Protein AF-A0AAW9L312-F1 (afdb_monomer_lite)

pLDDT: mean 89.04, std 11.76, range [38.56, 97.88]

Secondary structure (DSSP, 8-state):
-B-SSSS-B-S----S---EEEEEE--S---HHHHHHHHHHHHHT-SEEEEEEE-TTS-EEEEEEEEE-BTTTB-HHHHHHTTSS-SHHHHHHHHHTT--S--EEEEEE-SS-SEEEEEEESSTTSHHHHHHHHHHT-----

Foldseek 3Di:
DDDDPDDDDDPDDDDPFDAAEFEFEEDQDDDPVQVVQVVVCVVVVHQKGKDFDADPVRHGFKIKMKGFADPPPDDVSVCPVVVVDDCVVVVVVVVVVVQDDDKYWYWHDYDPDRIIMIMITSDVVDPVNVVVCVRRVRDPPD

Sequence (142 aa):
MRWPDGDPVFEDVAVASRTVFTFVDGTDEVFEAAENTFQQAHAAGEPMASQVTRNTDGDPNGALYTIAKQPGERDVFAEIRGGMLTLEPFVDRLREGGAEPPFDVFVVRPNDAPFVIVYLAMEKDGMLAETMRDTYRADAAW

Structure (mmCIF, N/CA/C/O backbone):
data_AF-A0AAW9L312-F1
#
_entry.id   AF-A0AAW9L312-F1
#
loop_
_atom_site.group_PDB
_atom_site.id
_atom_site.type_symbol
_atom_site.label_atom_id
_atom_site.label_alt_id
_atom_site.label_comp_id
_atom_site.label_asym_id
_atom_site.label_entity_id
_atom_site.label_seq_id
_atom_site.pdbx_PDB_ins_code
_atom_site.Cartn_x
_atom_site.Cartn_y
_atom_site.Cartn_z
_atom_site.occupancy
_atom_site.B_iso_or_equiv
_atom_site.auth_seq_id
_atom_site.auth_comp_id
_atom_site.auth_asym_id
_atom_site.auth_atom_id
_atom_site.pdbx_PDB_model_num
ATOM 1 N N . MET A 1 1 ? -0.533 3.282 -35.236 1.00 48.03 1 MET A N 1
ATOM 2 C CA . MET A 1 1 ? -2.008 3.202 -35.137 1.00 48.03 1 MET A CA 1
ATOM 3 C C . MET A 1 1 ? -2.549 3.341 -36.545 1.00 48.03 1 MET A C 1
ATOM 5 O O . MET A 1 1 ? -2.367 4.395 -37.147 1.00 48.03 1 MET A O 1
ATOM 9 N N . ARG A 1 2 ? -3.134 2.277 -37.097 1.00 52.88 2 ARG A N 1
ATOM 10 C CA . ARG A 1 2 ? -3.857 2.335 -38.372 1.00 52.88 2 ARG A CA 1
ATOM 11 C C . ARG A 1 2 ? -5.350 2.195 -38.102 1.00 52.88 2 ARG A C 1
ATOM 13 O O . ARG A 1 2 ? -5.742 1.520 -37.159 1.00 52.88 2 ARG A O 1
ATOM 20 N N . TRP A 1 3 ? -6.147 2.808 -38.969 1.00 60.72 3 TRP A N 1
ATOM 21 C CA . TRP A 1 3 ? -7.600 2.654 -39.036 1.00 60.72 3 TRP A CA 1
ATOM 22 C C . TRP A 1 3 ? -7.989 2.038 -40.389 1.00 60.72 3 TRP A C 1
ATOM 24 O O . TRP A 1 3 ? -8.465 2.763 -41.261 1.00 60.72 3 TRP A O 1
ATOM 34 N N . PRO A 1 4 ? -7.725 0.747 -40.650 1.00 60.00 4 PRO A N 1
ATOM 35 C CA . PRO A 1 4 ? -8.254 0.091 -41.831 1.00 60.00 4 PRO A CA 1
ATOM 36 C C . PRO A 1 4 ? -9.580 -0.583 -41.448 1.00 60.00 4 PRO A C 1
ATOM 38 O O . PRO A 1 4 ? -9.580 -1.604 -40.771 1.00 60.00 4 PRO A O 1
ATOM 41 N N . ASP A 1 5 ? -10.700 0.015 -41.855 1.00 64.25 5 ASP A N 1
ATOM 42 C CA . ASP A 1 5 ? -12.013 -0.642 -41.965 1.00 64.25 5 ASP A CA 1
ATOM 43 C C . ASP A 1 5 ? -12.557 -1.387 -40.720 1.00 64.25 5 ASP A C 1
ATOM 45 O O . ASP A 1 5 ? -13.197 -2.430 -40.849 1.00 64.25 5 ASP A O 1
ATOM 49 N N . GLY A 1 6 ? -12.350 -0.867 -39.505 1.00 73.31 6 GLY A N 1
ATOM 50 C CA . GLY A 1 6 ? -12.859 -1.502 -38.283 1.00 73.31 6 GLY A CA 1
ATOM 51 C C . GLY A 1 6 ? -12.211 -1.002 -36.994 1.00 73.31 6 GLY A C 1
ATOM 52 O O . GLY A 1 6 ? -11.609 0.075 -36.980 1.00 73.31 6 GLY A O 1
ATOM 53 N N . ASP A 1 7 ? -12.370 -1.785 -35.918 1.00 66.69 7 ASP A N 1
ATOM 54 C CA . ASP A 1 7 ? -11.916 -1.462 -34.559 1.00 66.69 7 ASP A CA 1
ATOM 55 C C . ASP A 1 7 ? -10.422 -1.076 -34.502 1.00 66.69 7 ASP A C 1
ATOM 57 O O . ASP A 1 7 ? -9.588 -1.681 -35.184 1.00 66.69 7 ASP A O 1
ATOM 61 N N . PRO A 1 8 ? -10.050 -0.076 -33.681 1.00 73.44 8 PRO A N 1
ATOM 62 C CA . PRO A 1 8 ? -8.680 0.415 -33.594 1.00 73.44 8 PRO A CA 1
ATOM 63 C C . PRO A 1 8 ? -7.718 -0.660 -33.069 1.00 73.44 8 PRO A C 1
ATOM 65 O O . PRO A 1 8 ? -7.945 -1.256 -32.017 1.00 73.44 8 PRO A O 1
ATOM 68 N N . VAL A 1 9 ? -6.592 -0.844 -33.767 1.00 79.12 9 VAL A N 1
ATOM 69 C CA . VAL A 1 9 ? -5.521 -1.775 -33.374 1.00 79.12 9 VAL A CA 1
ATOM 70 C C . VAL A 1 9 ? -4.170 -1.070 -33.221 1.00 79.12 9 VAL A C 1
ATOM 72 O O . VAL A 1 9 ? -3.835 -0.122 -33.946 1.00 79.12 9 VAL A O 1
ATOM 75 N N . PHE A 1 10 ? -3.363 -1.556 -32.277 1.00 80.38 10 PHE A N 1
ATOM 76 C CA . PHE A 1 10 ? -1.946 -1.211 -32.170 1.00 80.38 10 PHE A CA 1
ATOM 77 C C . PHE A 1 10 ? -1.131 -2.124 -33.096 1.00 80.38 10 PHE A C 1
ATOM 79 O O . PHE A 1 10 ? -1.327 -3.334 -33.091 1.00 80.38 10 PHE A O 1
ATOM 86 N N . GLU A 1 11 ? -0.234 -1.552 -33.905 1.00 82.62 11 GLU A N 1
ATOM 87 C CA . GLU A 1 11 ? 0.646 -2.331 -34.800 1.00 82.62 11 GLU A CA 1
ATOM 88 C C . GLU A 1 11 ? 1.880 -2.874 -34.067 1.00 82.62 11 GLU A C 1
ATOM 90 O O . GLU A 1 11 ? 2.405 -3.915 -34.446 1.00 82.62 11 GLU A O 1
ATOM 95 N N . ASP A 1 12 ? 2.321 -2.172 -33.022 1.00 81.94 12 ASP A N 1
ATOM 96 C CA . ASP A 1 12 ? 3.422 -2.561 -32.146 1.00 81.94 12 ASP A CA 1
ATOM 97 C C . ASP A 1 12 ? 3.211 -1.936 -30.756 1.00 81.94 12 ASP A C 1
ATOM 99 O O . ASP A 1 12 ? 2.668 -0.829 -30.645 1.00 81.94 12 ASP A O 1
ATOM 103 N N . VAL A 1 13 ? 3.606 -2.656 -29.704 1.00 82.88 13 VAL A N 1
ATOM 104 C CA . VAL A 1 13 ? 3.507 -2.238 -28.297 1.00 82.88 13 VAL A CA 1
ATOM 105 C C . VAL A 1 13 ? 4.760 -2.699 -27.560 1.00 82.88 13 VAL A C 1
ATOM 107 O O . VAL A 1 13 ? 5.043 -3.892 -27.481 1.00 82.88 13 VAL A O 1
ATOM 110 N N . ALA A 1 14 ? 5.459 -1.750 -26.937 1.00 83.31 14 ALA A N 1
ATOM 111 C CA . ALA A 1 14 ? 6.560 -2.019 -26.020 1.00 83.31 14 ALA A CA 1
ATOM 112 C C . ALA A 1 14 ? 6.219 -1.508 -24.614 1.00 83.31 14 ALA A C 1
ATOM 114 O O . ALA A 1 14 ? 5.701 -0.403 -24.448 1.00 83.31 14 ALA A O 1
ATOM 115 N N . VAL A 1 15 ? 6.534 -2.304 -23.589 1.00 85.00 15 VAL A N 1
ATOM 116 C CA . VAL A 1 15 ? 6.382 -1.902 -22.184 1.00 85.00 15 VAL A CA 1
ATOM 117 C C . VAL A 1 15 ? 7.643 -1.155 -21.755 1.00 85.00 15 VAL A C 1
ATOM 119 O O . VAL A 1 15 ? 8.701 -1.762 -21.620 1.00 85.00 15 VAL A O 1
ATOM 122 N N . ALA A 1 16 ? 7.533 0.158 -21.542 1.00 82.88 16 ALA A N 1
ATOM 123 C CA . ALA A 1 16 ? 8.667 0.999 -21.141 1.00 82.88 16 ALA A CA 1
ATOM 124 C C . ALA A 1 16 ? 9.059 0.820 -19.663 1.00 82.88 16 ALA A C 1
ATOM 126 O O . ALA A 1 16 ? 10.228 0.933 -19.309 1.00 82.88 16 ALA A O 1
ATOM 127 N N . SER A 1 17 ? 8.084 0.538 -18.798 1.00 82.25 17 SER A N 1
ATOM 128 C CA . SER A 1 17 ? 8.290 0.222 -17.386 1.00 82.25 17 SER A CA 1
ATOM 129 C C . SER A 1 17 ? 7.138 -0.652 -16.902 1.00 82.25 17 SER A C 1
ATOM 131 O O . SER A 1 17 ? 5.980 -0.388 -17.229 1.00 82.25 17 SER A O 1
ATOM 133 N N . ARG A 1 18 ? 7.450 -1.724 -16.169 1.00 85.50 18 ARG A N 1
ATOM 134 C CA . ARG A 1 18 ? 6.465 -2.713 -15.717 1.00 85.50 18 ARG A CA 1
ATOM 135 C C . ARG A 1 18 ? 6.220 -2.567 -14.218 1.00 85.50 18 ARG A C 1
ATOM 137 O O . ARG A 1 18 ? 6.747 -3.349 -13.434 1.00 85.50 18 ARG A O 1
ATOM 144 N N . THR A 1 19 ? 5.410 -1.581 -13.844 1.00 88.19 19 THR A N 1
ATOM 145 C CA . THR A 1 19 ? 4.819 -1.536 -12.502 1.00 88.19 19 THR A CA 1
ATOM 146 C C . THR A 1 19 ? 3.715 -2.584 -12.408 1.00 88.19 19 THR A C 1
ATOM 148 O O . THR A 1 19 ? 2.830 -2.618 -13.265 1.00 88.19 19 THR A O 1
ATOM 151 N N . VAL A 1 20 ? 3.774 -3.453 -11.401 1.00 90.62 20 VAL A N 1
ATOM 152 C CA . VAL A 1 20 ? 2.790 -4.528 -11.213 1.00 90.62 20 VAL A CA 1
ATOM 153 C C . VAL A 1 20 ? 1.829 -4.140 -10.099 1.00 90.62 20 VAL A C 1
ATOM 155 O O . VAL A 1 20 ? 2.260 -3.788 -9.006 1.00 90.62 20 VAL A O 1
ATOM 158 N N . PHE A 1 21 ? 0.528 -4.215 -10.380 1.00 93.19 21 PHE A N 1
ATOM 159 C CA . PHE A 1 21 ? -0.529 -3.993 -9.397 1.00 93.19 21 PHE A CA 1
ATOM 160 C C . PHE A 1 21 ? -1.134 -5.331 -8.994 1.00 93.19 21 PHE A C 1
ATOM 162 O O . PHE A 1 21 ? -1.715 -6.039 -9.815 1.00 93.19 21 PHE A O 1
ATOM 169 N N . THR A 1 22 ? -1.012 -5.658 -7.717 1.00 95.38 22 THR A N 1
ATOM 170 C CA . THR A 1 22 ? -1.529 -6.883 -7.122 1.00 95.38 22 THR A CA 1
ATOM 171 C C . THR A 1 22 ? -2.724 -6.540 -6.247 1.00 95.38 22 THR A C 1
ATOM 173 O O . THR A 1 22 ? -2.619 -5.711 -5.347 1.00 95.38 22 THR A O 1
ATOM 176 N N . PHE A 1 23 ? -3.853 -7.202 -6.486 1.00 95.88 23 PHE A N 1
ATOM 177 C CA . PHE A 1 23 ? -5.076 -7.020 -5.711 1.00 95.88 23 PHE A CA 1
ATOM 178 C C . PHE A 1 23 ? -5.349 -8.261 -4.871 1.00 95.88 23 PHE A C 1
ATOM 180 O O . PHE A 1 23 ? -5.644 -9.323 -5.418 1.00 95.88 23 PHE A O 1
ATOM 187 N N . VAL A 1 24 ? -5.290 -8.109 -3.553 1.00 96.31 24 VAL A N 1
ATOM 188 C CA . VAL A 1 24 ? -5.543 -9.175 -2.583 1.00 96.31 24 VAL A CA 1
ATOM 189 C C . VAL A 1 24 ? -6.871 -8.887 -1.905 1.00 96.31 24 VAL A C 1
ATOM 191 O O . VAL A 1 24 ? -7.016 -7.908 -1.171 1.00 96.31 24 VAL A O 1
ATOM 194 N N . ASP A 1 25 ? -7.850 -9.733 -2.193 1.00 94.88 25 ASP A N 1
ATOM 195 C CA . ASP A 1 25 ? -9.205 -9.588 -1.691 1.00 94.88 25 ASP A CA 1
ATOM 196 C C . ASP A 1 25 ? -9.504 -10.649 -0.631 1.00 94.88 25 ASP A C 1
ATOM 198 O O . ASP A 1 25 ? -9.721 -11.814 -0.962 1.00 94.88 25 ASP A O 1
ATOM 202 N N . GLY A 1 26 ? -9.508 -10.232 0.633 1.00 91.56 26 GLY A N 1
ATOM 203 C CA . GLY A 1 26 ? -9.735 -11.106 1.773 1.00 91.56 26 GLY A CA 1
ATOM 204 C C . GLY A 1 26 ? -8.440 -11.733 2.278 1.00 91.56 26 GLY A C 1
ATOM 205 O O . GLY A 1 26 ? -7.837 -12.592 1.641 1.00 91.56 26 GLY A O 1
ATOM 206 N N . THR A 1 27 ? -8.021 -11.299 3.460 1.00 93.38 27 THR A N 1
ATOM 207 C CA . THR A 1 27 ? -6.900 -11.861 4.217 1.00 93.38 27 THR A CA 1
ATOM 208 C C . THR A 1 27 ? -7.126 -11.597 5.699 1.00 93.38 27 THR A C 1
ATOM 210 O O . THR A 1 27 ? -7.700 -10.565 6.063 1.00 93.38 27 THR A O 1
ATOM 213 N N . ASP A 1 28 ? -6.662 -12.514 6.540 1.00 91.56 28 ASP A N 1
ATOM 214 C CA . ASP A 1 28 ? -6.656 -12.339 7.996 1.00 91.56 28 ASP A CA 1
ATOM 215 C C . ASP A 1 28 ? -5.347 -11.683 8.474 1.00 91.56 28 ASP A C 1
ATOM 217 O O . ASP A 1 28 ? -5.262 -11.184 9.593 1.00 91.56 28 ASP A O 1
ATOM 221 N N . GLU A 1 29 ? -4.332 -11.636 7.605 1.00 92.38 29 GLU A N 1
ATOM 222 C CA . GLU A 1 29 ? -3.038 -11.015 7.881 1.00 92.38 29 GLU A CA 1
ATOM 223 C C . GLU A 1 29 ? -3.098 -9.495 7.681 1.00 92.38 29 GLU A C 1
ATOM 225 O O . GLU A 1 29 ? -3.561 -8.995 6.651 1.00 92.38 29 GLU A O 1
ATOM 230 N N . VAL A 1 30 ? -2.561 -8.742 8.638 1.00 93.88 30 VAL A N 1
ATOM 231 C CA . VAL A 1 30 ? -2.392 -7.286 8.555 1.00 93.88 30 VAL A CA 1
ATOM 232 C C . VAL A 1 30 ? -1.029 -6.934 9.131 1.00 93.88 30 VAL A C 1
ATOM 234 O O . VAL A 1 30 ? -0.731 -7.258 10.278 1.00 93.88 30 VAL A O 1
ATOM 237 N N . PHE A 1 31 ? -0.194 -6.248 8.349 1.00 93.19 31 PHE A N 1
ATOM 238 C CA . PHE A 1 31 ? 1.074 -5.745 8.867 1.00 93.19 31 PHE A CA 1
ATOM 239 C C . PHE A 1 31 ? 0.836 -4.727 9.983 1.00 93.19 31 PHE A C 1
ATOM 241 O O . PHE A 1 31 ? 0.038 -3.802 9.832 1.00 93.19 31 PHE A O 1
ATOM 248 N N . GLU A 1 32 ? 1.615 -4.830 11.059 1.00 94.00 32 GLU A N 1
ATOM 249 C CA . GLU A 1 32 ? 1.560 -3.897 12.191 1.00 94.00 32 GLU A CA 1
ATOM 250 C C . GLU A 1 32 ? 1.731 -2.435 11.745 1.00 94.00 32 GLU A C 1
ATOM 252 O O . GLU A 1 32 ? 1.062 -1.535 12.248 1.00 94.00 32 GLU A O 1
ATOM 257 N N . ALA A 1 33 ? 2.577 -2.190 10.739 1.00 94.75 33 ALA A N 1
ATOM 258 C CA . ALA A 1 33 ? 2.748 -0.865 10.156 1.00 94.75 33 ALA A CA 1
ATOM 259 C C . ALA A 1 33 ? 1.427 -0.294 9.606 1.00 94.75 33 ALA A C 1
ATOM 261 O O . ALA A 1 33 ? 1.162 0.894 9.781 1.00 94.75 33 ALA A O 1
ATOM 262 N N . ALA A 1 34 ? 0.587 -1.123 8.977 1.00 96.56 34 ALA A N 1
ATOM 263 C CA . ALA A 1 34 ? -0.695 -0.689 8.427 1.00 96.56 34 ALA A CA 1
ATOM 264 C C . ALA A 1 34 ? -1.687 -0.382 9.544 1.00 96.56 34 ALA A C 1
ATOM 266 O O . ALA A 1 34 ? -2.289 0.690 9.540 1.00 96.56 34 ALA A O 1
ATOM 267 N N . GLU A 1 35 ? -1.771 -1.254 10.547 1.00 96.25 35 GLU A N 1
ATOM 268 C CA . GLU A 1 35 ? -2.607 -1.016 11.723 1.00 96.25 35 GLU A CA 1
ATOM 269 C C . GLU A 1 35 ? -2.220 0.305 12.406 1.00 96.25 35 GLU A C 1
ATOM 271 O O . GLU A 1 35 ? -3.051 1.194 12.581 1.00 96.25 35 GLU A O 1
ATOM 276 N N . ASN A 1 36 ? -0.929 0.506 12.676 1.00 96.31 36 ASN A N 1
ATOM 277 C CA . ASN A 1 36 ? -0.427 1.727 13.302 1.00 96.31 36 ASN A CA 1
ATOM 278 C C . ASN A 1 36 ? -0.687 2.985 12.457 1.00 96.31 36 ASN A C 1
ATOM 280 O O . ASN A 1 36 ? -0.983 4.038 13.024 1.00 96.31 36 ASN A O 1
ATOM 284 N N . THR A 1 37 ? -0.583 2.911 11.122 1.00 97.06 37 THR A N 1
ATOM 285 C CA . THR A 1 37 ? -0.931 4.037 10.232 1.00 97.06 37 THR A CA 1
ATOM 286 C C . THR A 1 37 ? -2.413 4.369 10.311 1.00 97.06 37 THR A C 1
ATOM 288 O O . THR A 1 37 ? -2.767 5.539 10.453 1.00 97.06 37 THR A O 1
ATOM 291 N N . PHE A 1 38 ? -3.277 3.356 10.262 1.00 97.12 38 PHE A N 1
ATOM 292 C CA . PHE A 1 38 ? -4.715 3.568 10.326 1.00 97.12 38 PHE A CA 1
ATOM 293 C C . PHE A 1 38 ? -5.143 4.152 11.675 1.00 97.12 38 PHE A C 1
ATOM 295 O O . PHE A 1 38 ? -5.893 5.125 11.709 1.00 97.12 38 PHE A O 1
ATOM 302 N N . GLN A 1 39 ? -4.633 3.613 12.787 1.00 95.62 39 GLN A N 1
ATOM 303 C CA . GLN A 1 39 ? -4.979 4.094 14.127 1.00 95.62 39 GLN A CA 1
ATOM 304 C C . GLN A 1 39 ? -4.603 5.571 14.325 1.00 95.62 39 GLN A C 1
ATOM 306 O O . GLN A 1 39 ? -5.354 6.317 14.955 1.00 95.62 39 GLN A O 1
ATOM 311 N N . GLN A 1 40 ? -3.488 6.024 13.740 1.00 93.25 40 GLN A N 1
ATOM 312 C CA . GLN A 1 40 ? -3.111 7.443 13.735 1.00 93.25 40 GLN A CA 1
ATOM 313 C C . GLN A 1 40 ? -4.122 8.303 12.963 1.00 93.25 40 GLN A C 1
ATOM 315 O O . GLN A 1 40 ? -4.575 9.318 13.492 1.00 93.25 40 GLN A O 1
ATOM 320 N N . ALA A 1 41 ? -4.515 7.878 11.756 1.00 93.00 41 ALA A N 1
ATOM 321 C CA . ALA A 1 41 ? -5.524 8.572 10.949 1.00 93.00 41 ALA A CA 1
ATOM 322 C C . ALA A 1 41 ? -6.862 8.660 11.690 1.00 93.00 41 ALA A C 1
ATOM 324 O O . ALA A 1 41 ? -7.453 9.730 11.826 1.00 93.00 41 ALA A O 1
ATOM 325 N N . HIS A 1 42 ? -7.306 7.527 12.233 1.00 93.19 42 HIS A N 1
ATOM 326 C CA . HIS A 1 42 ? -8.566 7.404 12.947 1.00 93.19 42 HIS A CA 1
ATOM 327 C C . HIS A 1 42 ? -8.600 8.304 14.189 1.00 93.19 42 HIS A C 1
ATOM 329 O O . HIS A 1 42 ? -9.588 9.000 14.418 1.00 93.19 42 HIS A O 1
ATOM 335 N N . ALA A 1 43 ? -7.506 8.363 14.956 1.00 93.56 43 ALA A N 1
ATOM 336 C CA . ALA A 1 43 ? -7.382 9.273 16.094 1.00 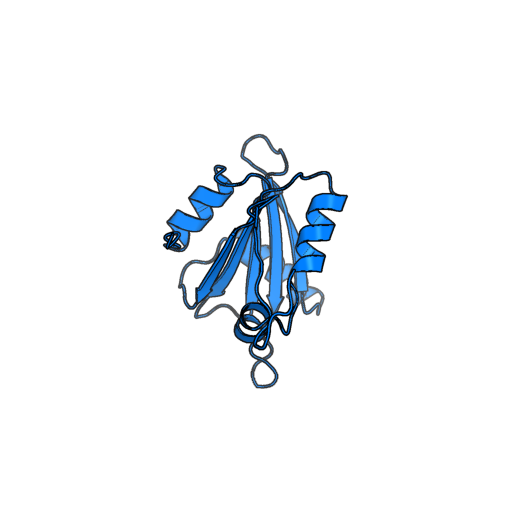93.56 43 ALA A CA 1
ATOM 337 C C . ALA A 1 43 ? -7.435 10.759 15.686 1.00 93.56 43 ALA A C 1
ATOM 339 O O . ALA A 1 43 ? -7.928 11.583 16.457 1.00 93.56 43 ALA A O 1
ATOM 340 N N . ALA A 1 44 ? -6.962 11.098 14.483 1.00 93.00 44 ALA A N 1
ATOM 341 C CA . ALA A 1 44 ? -7.023 12.446 13.915 1.00 93.00 44 ALA A CA 1
ATOM 342 C C . ALA A 1 44 ? -8.359 12.763 13.208 1.00 93.00 44 ALA A C 1
ATOM 344 O O . ALA A 1 44 ? -8.587 13.906 12.813 1.00 93.00 44 ALA A O 1
ATOM 345 N N . GLY A 1 45 ? -9.254 11.779 13.057 1.00 93.12 45 GLY A N 1
ATOM 346 C CA . GLY A 1 45 ? -10.483 11.919 12.272 1.00 93.12 45 GLY A CA 1
ATOM 347 C C . GLY A 1 45 ? -10.234 12.021 10.762 1.00 93.12 45 GLY A C 1
ATOM 348 O O . GLY A 1 45 ? -11.077 12.545 10.035 1.00 93.12 45 GLY A O 1
ATOM 349 N N . GLU A 1 46 ? -9.083 11.544 10.286 1.00 94.56 46 GLU A N 1
ATOM 350 C CA . GLU A 1 46 ? -8.704 11.564 8.876 1.00 94.56 46 GLU A CA 1
ATOM 351 C C . GLU A 1 46 ? -9.091 10.243 8.188 1.00 94.56 46 GLU A C 1
ATOM 353 O O . GLU A 1 46 ? -8.862 9.162 8.735 1.00 94.56 46 GLU A O 1
ATOM 358 N N . PRO A 1 47 ? -9.660 10.286 6.968 1.00 91.06 47 PRO A N 1
ATOM 359 C CA . PRO A 1 47 ? -10.101 9.083 6.258 1.00 91.06 47 PRO A CA 1
ATOM 360 C C . PRO A 1 47 ? -8.944 8.274 5.656 1.00 91.06 47 PRO A C 1
ATOM 362 O O . PRO A 1 47 ? -9.153 7.160 5.179 1.00 91.06 47 PRO A O 1
ATOM 365 N N . MET A 1 48 ? -7.738 8.838 5.625 1.00 94.12 48 MET A N 1
ATOM 366 C CA . MET A 1 48 ? -6.562 8.228 5.025 1.00 94.12 48 MET A CA 1
ATOM 367 C C . MET A 1 48 ? -5.307 8.718 5.738 1.00 94.12 48 MET A C 1
ATOM 369 O O . MET A 1 48 ? -5.196 9.905 6.026 1.00 94.12 48 MET A O 1
ATOM 373 N N . ALA A 1 49 ? -4.340 7.828 5.939 1.00 94.69 49 ALA A N 1
ATOM 374 C CA . ALA A 1 49 ? -2.990 8.196 6.355 1.00 94.69 49 ALA A CA 1
ATOM 375 C C . ALA A 1 49 ? -1.941 7.416 5.571 1.00 94.69 49 ALA A C 1
ATOM 3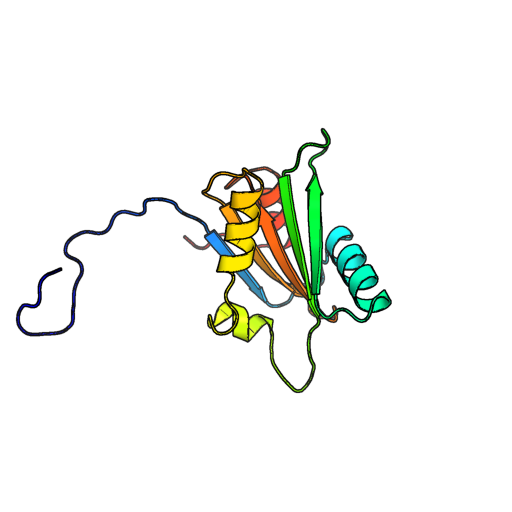77 O O . ALA A 1 49 ? -2.228 6.386 4.954 1.00 94.69 49 ALA A O 1
ATOM 378 N N . SER A 1 50 ? -0.709 7.918 5.618 1.00 95.50 50 SER A N 1
ATOM 379 C CA . SER A 1 50 ? 0.429 7.333 4.922 1.00 95.50 50 SER A CA 1
ATOM 380 C C . SER A 1 50 ? 1.699 7.381 5.757 1.00 95.50 50 SER A C 1
ATOM 382 O O . SER A 1 50 ? 1.898 8.340 6.503 1.00 95.50 50 SER A O 1
ATOM 384 N N . GLN A 1 51 ? 2.605 6.434 5.539 1.00 95.25 51 GLN A N 1
ATOM 385 C CA . GLN A 1 51 ? 3.973 6.493 6.042 1.00 95.25 51 GLN A CA 1
ATOM 386 C C . GLN A 1 51 ? 4.980 5.958 5.020 1.00 95.25 51 GLN A C 1
ATOM 388 O O . GLN A 1 51 ? 4.661 5.102 4.196 1.00 95.25 51 GLN A O 1
ATOM 393 N N . VAL A 1 52 ? 6.217 6.451 5.095 1.00 95.19 52 VAL A N 1
ATOM 394 C CA . VAL A 1 52 ? 7.360 5.847 4.396 1.00 95.19 52 VAL A CA 1
ATOM 395 C C . VAL A 1 52 ? 7.881 4.704 5.252 1.00 95.19 52 VAL A C 1
ATOM 397 O O . VAL A 1 52 ? 8.163 4.902 6.435 1.00 95.19 52 VAL A O 1
ATOM 400 N N . THR A 1 53 ? 8.037 3.527 4.658 1.00 94.31 53 THR A N 1
ATOM 401 C CA . THR A 1 53 ? 8.615 2.367 5.337 1.00 94.31 53 THR A CA 1
ATOM 402 C C . THR A 1 53 ? 10.098 2.249 5.033 1.00 94.31 53 THR A C 1
ATOM 404 O O . THR A 1 53 ? 10.593 2.802 4.046 1.00 94.31 53 THR A O 1
ATOM 407 N N . ARG A 1 54 ? 10.827 1.575 5.922 1.00 94.19 54 ARG A N 1
ATOM 408 C CA . ARG A 1 54 ? 12.284 1.460 5.865 1.00 94.19 54 ARG A CA 1
ATOM 409 C C . ARG A 1 54 ? 12.713 0.005 5.988 1.00 94.19 54 ARG A C 1
ATOM 411 O O . ARG A 1 54 ? 12.029 -0.784 6.638 1.00 94.19 54 ARG A O 1
ATOM 418 N N . ASN A 1 55 ? 13.830 -0.338 5.356 1.00 92.19 55 ASN A N 1
ATOM 419 C CA . ASN A 1 55 ? 14.475 -1.638 5.519 1.00 92.19 55 ASN A CA 1
ATOM 420 C C . ASN A 1 55 ? 15.234 -1.715 6.863 1.00 92.19 55 ASN A C 1
ATOM 422 O O . ASN A 1 55 ? 15.222 -0.776 7.663 1.00 92.19 55 ASN A O 1
ATOM 426 N N . THR A 1 56 ? 15.904 -2.841 7.111 1.00 90.50 56 THR A N 1
ATOM 427 C CA . THR A 1 56 ? 16.683 -3.083 8.337 1.00 90.50 56 THR A CA 1
ATOM 428 C C . THR A 1 56 ? 17.844 -2.102 8.526 1.00 90.50 56 THR A C 1
ATOM 430 O O . THR A 1 56 ? 18.208 -1.812 9.663 1.00 90.50 56 THR A O 1
ATOM 433 N N . ASP A 1 57 ? 18.374 -1.548 7.436 1.00 93.06 57 ASP A N 1
ATOM 434 C CA . ASP A 1 57 ? 19.456 -0.558 7.453 1.00 93.06 57 ASP A CA 1
ATOM 435 C C . ASP A 1 57 ? 18.939 0.881 7.657 1.00 93.06 57 ASP A C 1
ATOM 437 O O . ASP A 1 57 ? 19.715 1.814 7.860 1.00 93.06 57 ASP A O 1
ATOM 441 N N . GLY A 1 58 ? 17.614 1.068 7.669 1.00 93.19 58 GLY A N 1
ATOM 442 C CA . GLY A 1 58 ? 16.956 2.361 7.838 1.00 93.19 58 GLY A CA 1
ATOM 443 C C . GLY A 1 58 ? 16.715 3.120 6.530 1.00 93.19 58 GLY A C 1
ATOM 444 O O . GLY A 1 58 ? 16.135 4.213 6.564 1.00 93.19 58 GLY A O 1
ATOM 445 N N . ASP A 1 59 ? 17.083 2.553 5.384 1.00 93.62 59 ASP A N 1
ATOM 446 C CA . ASP A 1 59 ? 16.838 3.156 4.077 1.00 93.62 59 ASP A CA 1
ATOM 447 C C . ASP A 1 59 ? 15.360 3.024 3.684 1.00 93.62 59 ASP A C 1
ATOM 449 O O . ASP A 1 59 ? 14.743 1.985 3.946 1.00 93.62 59 ASP A O 1
ATOM 453 N N . PRO A 1 60 ? 14.751 4.056 3.066 1.00 94.62 60 PRO A N 1
ATOM 454 C CA . PRO A 1 60 ? 13.398 3.958 2.533 1.00 94.62 60 PRO A CA 1
ATOM 455 C C . PRO A 1 60 ? 13.267 2.785 1.558 1.00 94.62 60 PRO A C 1
ATOM 457 O O . PRO A 1 60 ? 14.062 2.661 0.632 1.00 94.62 60 PRO A O 1
ATOM 460 N N . ASN A 1 61 ? 12.254 1.942 1.753 1.00 94.81 61 ASN A N 1
ATOM 461 C CA . ASN A 1 61 ? 11.994 0.793 0.878 1.00 94.81 61 ASN A CA 1
ATOM 462 C C . ASN A 1 61 ? 10.584 0.792 0.273 1.00 94.81 61 ASN A C 1
ATOM 464 O O . ASN A 1 61 ? 10.310 0.035 -0.659 1.00 94.81 61 ASN A O 1
ATOM 468 N N . GLY A 1 62 ? 9.686 1.636 0.780 1.00 95.81 62 GLY A N 1
ATOM 469 C CA . GLY A 1 62 ? 8.306 1.670 0.330 1.00 95.81 62 GLY A CA 1
ATOM 470 C C . GLY A 1 62 ? 7.497 2.819 0.911 1.00 95.81 62 GLY A C 1
ATOM 471 O O . GLY A 1 62 ? 7.958 3.585 1.760 1.00 95.81 62 GLY A O 1
ATOM 472 N N . ALA A 1 63 ? 6.264 2.925 0.434 1.00 96.94 63 ALA A N 1
ATOM 473 C CA . ALA A 1 63 ? 5.247 3.815 0.966 1.00 96.94 63 ALA A CA 1
ATOM 474 C C . ALA A 1 63 ? 3.976 3.017 1.249 1.00 96.94 63 ALA A C 1
ATOM 476 O O . ALA A 1 63 ? 3.492 2.268 0.401 1.00 96.94 63 ALA A O 1
ATOM 477 N N . LEU A 1 64 ? 3.442 3.202 2.446 1.00 97.38 64 LEU A N 1
ATOM 478 C CA . LEU A 1 64 ? 2.255 2.531 2.941 1.00 97.38 64 LEU A CA 1
ATOM 479 C C . LEU A 1 64 ? 1.148 3.557 3.134 1.00 97.38 64 LEU A C 1
ATOM 481 O O . LEU A 1 64 ? 1.358 4.572 3.794 1.00 97.38 64 LEU A O 1
ATOM 485 N N . TYR A 1 65 ? -0.028 3.259 2.601 1.00 97.44 65 TYR A N 1
ATOM 486 C CA . TYR A 1 65 ? -1.248 4.028 2.775 1.00 97.44 65 TYR A CA 1
ATOM 487 C C . TYR A 1 65 ? -2.332 3.133 3.368 1.00 97.44 65 TYR A C 1
ATOM 489 O O . TYR A 1 65 ? -2.455 1.957 3.018 1.00 97.44 65 TYR A O 1
ATOM 497 N N . THR A 1 66 ? -3.150 3.717 4.236 1.00 97.62 66 THR A N 1
ATOM 498 C CA . THR A 1 66 ? -4.389 3.100 4.716 1.00 97.62 66 THR A CA 1
ATOM 499 C C . THR A 1 66 ? -5.549 4.022 4.408 1.00 97.62 66 THR A C 1
ATOM 501 O O . THR A 1 66 ? -5.456 5.225 4.645 1.00 97.62 66 THR A O 1
ATOM 504 N N . ILE A 1 67 ? -6.622 3.464 3.854 1.00 95.81 67 ILE A N 1
ATOM 505 C CA . ILE A 1 67 ? -7.827 4.197 3.468 1.00 95.81 67 ILE A CA 1
ATOM 506 C C . ILE A 1 67 ? -8.999 3.578 4.218 1.00 95.81 67 ILE A C 1
ATOM 508 O O . ILE A 1 67 ? -9.270 2.386 4.062 1.00 95.81 67 ILE A O 1
ATOM 512 N N . ALA A 1 68 ? -9.685 4.365 5.042 1.00 95.38 68 ALA A N 1
ATOM 513 C CA . ALA A 1 68 ? -10.830 3.899 5.808 1.00 95.38 68 ALA A CA 1
ATOM 514 C C . ALA A 1 68 ? -11.922 3.353 4.873 1.00 95.38 68 ALA A C 1
ATOM 516 O O . ALA A 1 68 ? -12.298 3.992 3.887 1.00 95.38 68 ALA A O 1
ATOM 517 N N . LYS A 1 69 ? -12.464 2.177 5.200 1.00 91.44 69 LYS A N 1
ATOM 518 C CA . LYS A 1 69 ? -13.704 1.692 4.589 1.00 91.44 69 LYS A CA 1
ATOM 519 C C . LYS A 1 69 ? -14.823 2.654 5.003 1.00 91.44 69 LYS A C 1
ATOM 521 O O . LYS A 1 69 ? -14.862 3.103 6.147 1.00 91.44 69 LYS A O 1
ATOM 526 N N . GLN A 1 70 ? -15.754 2.935 4.096 1.00 81.25 70 GLN A N 1
ATOM 527 C CA . GLN A 1 70 ? -16.963 3.709 4.391 1.00 81.25 70 GLN A CA 1
ATOM 528 C C . GLN A 1 70 ? -18.188 2.803 4.205 1.00 81.25 70 GLN A C 1
ATOM 530 O O . GLN A 1 70 ? -18.757 2.741 3.109 1.00 81.25 70 GLN A O 1
ATOM 535 N N . PRO A 1 71 ? -18.564 2.024 5.244 1.00 66.69 71 PRO A N 1
ATOM 536 C CA . PRO A 1 71 ? -19.629 1.035 5.137 1.00 66.69 71 PRO A CA 1
ATOM 537 C C . PRO A 1 71 ? -20.946 1.669 4.683 1.00 66.69 71 PRO A C 1
ATOM 539 O O . PRO A 1 71 ? -21.416 2.635 5.278 1.00 66.69 71 PRO A O 1
ATOM 542 N N . GLY A 1 72 ? -21.556 1.096 3.644 1.00 67.75 72 GLY A N 1
ATOM 543 C CA . GLY A 1 72 ? -22.851 1.537 3.115 1.00 67.75 72 GLY A CA 1
ATOM 544 C C . GLY A 1 72 ? -22.791 2.684 2.105 1.00 67.75 72 GLY A C 1
ATOM 545 O O . GLY A 1 72 ? -23.813 2.973 1.489 1.00 67.75 72 GLY A O 1
ATOM 546 N N . GLU A 1 73 ? -21.623 3.294 1.892 1.00 73.50 73 GLU A N 1
ATOM 547 C CA . GLU A 1 73 ? -21.451 4.356 0.900 1.00 73.50 73 GLU A CA 1
ATOM 548 C C . GLU A 1 73 ? -20.711 3.835 -0.334 1.00 73.50 73 GLU A C 1
ATOM 550 O O . GLU A 1 73 ? -21.254 3.889 -1.440 1.00 73.50 73 GLU A O 1
ATOM 555 N N . ARG A 1 74 ? -19.496 3.295 -0.154 1.00 80.56 74 ARG A N 1
ATOM 556 C CA . ARG A 1 74 ? -18.607 2.869 -1.248 1.00 80.56 74 ARG A CA 1
ATOM 557 C C . ARG A 1 74 ? -17.681 1.731 -0.820 1.00 80.56 74 ARG A C 1
ATOM 559 O O . ARG A 1 74 ? -17.154 1.725 0.292 1.00 80.56 74 ARG A O 1
ATOM 566 N N . ASP A 1 75 ? -17.448 0.777 -1.720 1.00 91.50 75 ASP A N 1
ATOM 567 C CA . ASP A 1 75 ? -16.430 -0.266 -1.544 1.00 91.50 75 ASP A CA 1
ATOM 568 C C . ASP A 1 75 ? -15.101 0.223 -2.130 1.00 91.50 75 ASP A C 1
ATOM 570 O O . ASP A 1 75 ? -14.833 0.052 -3.317 1.00 91.50 75 ASP A O 1
ATOM 574 N N . VAL A 1 76 ? -14.273 0.842 -1.283 1.00 93.75 76 VAL A N 1
ATOM 575 C CA . VAL A 1 76 ? -12.981 1.442 -1.665 1.00 93.75 76 VAL A CA 1
ATOM 576 C C . VAL A 1 76 ? -12.099 0.463 -2.443 1.00 93.75 76 VAL A C 1
ATOM 578 O O . VAL A 1 76 ? -11.472 0.841 -3.428 1.00 93.75 76 VAL A O 1
ATOM 581 N N . PHE A 1 77 ? -12.062 -0.811 -2.046 1.00 95.12 77 PHE A N 1
ATOM 582 C CA . PHE A 1 77 ? -11.254 -1.805 -2.750 1.00 95.12 77 PHE A CA 1
ATOM 583 C C . PHE A 1 77 ? -11.768 -2.030 -4.176 1.00 95.12 77 PHE A C 1
ATOM 585 O O . PHE A 1 77 ? -10.982 -2.048 -5.125 1.00 95.12 77 PHE A O 1
ATOM 592 N N . ALA A 1 78 ? -13.088 -2.167 -4.335 1.00 94.44 78 ALA A N 1
ATOM 593 C CA . ALA A 1 78 ? -13.710 -2.312 -5.646 1.00 94.44 78 ALA A CA 1
ATOM 594 C C . ALA A 1 78 ? -13.541 -1.050 -6.508 1.00 94.44 78 ALA A C 1
ATOM 596 O O . ALA A 1 78 ? -13.343 -1.165 -7.715 1.00 94.44 78 ALA A O 1
ATOM 597 N N . GLU A 1 79 ? -13.562 0.140 -5.905 1.00 94.75 79 GLU A N 1
ATOM 598 C CA . GLU A 1 79 ? -13.309 1.403 -6.605 1.00 94.75 79 GLU A CA 1
ATOM 599 C C . GLU A 1 79 ? -11.883 1.492 -7.139 1.00 94.75 79 GLU A C 1
ATOM 601 O O . GLU A 1 79 ? -11.700 1.863 -8.298 1.00 94.75 79 GLU A O 1
ATOM 606 N N . ILE A 1 80 ? -10.887 1.110 -6.334 1.00 95.62 80 ILE A N 1
ATOM 607 C CA . ILE A 1 80 ? -9.487 1.073 -6.772 1.00 95.62 80 ILE A CA 1
ATOM 608 C C . ILE A 1 80 ? -9.316 0.034 -7.881 1.00 95.62 80 ILE A C 1
ATOM 610 O O . ILE A 1 80 ? -8.769 0.331 -8.941 1.00 95.62 80 ILE A O 1
ATOM 614 N N . ARG A 1 81 ? -9.832 -1.183 -7.675 1.00 94.69 81 ARG A N 1
ATOM 615 C CA . ARG A 1 81 ? -9.737 -2.267 -8.663 1.00 94.69 81 ARG A CA 1
ATOM 616 C C . ARG A 1 81 ? -10.439 -1.925 -9.979 1.00 94.69 81 ARG A C 1
ATOM 618 O O . ARG A 1 81 ? -9.977 -2.333 -11.040 1.00 94.69 81 ARG A O 1
ATOM 625 N N . GLY A 1 82 ? -11.552 -1.201 -9.909 1.00 93.19 82 GLY A N 1
ATOM 626 C CA . GLY A 1 82 ? -12.316 -0.736 -11.065 1.00 93.19 82 GLY A CA 1
ATOM 627 C C . GLY A 1 82 ? -11.787 0.553 -11.701 1.00 93.19 82 GLY A C 1
ATOM 628 O O . GLY A 1 82 ? -12.344 0.982 -12.707 1.00 93.19 82 GLY A O 1
ATOM 629 N N . GLY A 1 83 ? -10.754 1.182 -11.128 1.00 91.62 83 GLY A N 1
ATOM 630 C CA . GLY A 1 83 ? -10.177 2.437 -11.622 1.00 91.62 83 GLY A CA 1
ATOM 631 C C . GLY A 1 83 ? -11.027 3.687 -11.362 1.00 91.62 83 GLY A C 1
ATOM 632 O O . GLY A 1 83 ? -10.754 4.737 -11.935 1.00 91.62 83 GLY A O 1
ATOM 633 N N . MET A 1 84 ? -12.057 3.600 -10.513 1.00 92.06 84 MET A N 1
ATOM 634 C CA . MET A 1 84 ? -12.827 4.771 -10.070 1.00 92.06 84 MET A CA 1
ATOM 6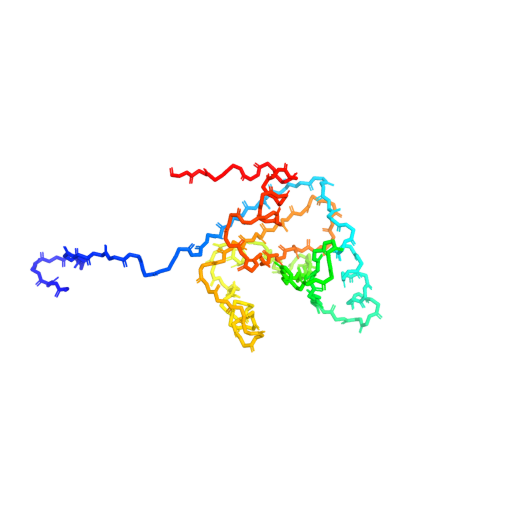35 C C . MET A 1 84 ? -12.032 5.616 -9.070 1.00 92.06 84 MET A C 1
ATOM 637 O O . MET A 1 84 ? -12.088 6.844 -9.127 1.00 92.06 84 MET A O 1
ATOM 641 N N . LEU A 1 85 ? -11.273 4.959 -8.185 1.00 92.31 85 LEU A N 1
ATOM 642 C CA . LEU A 1 85 ?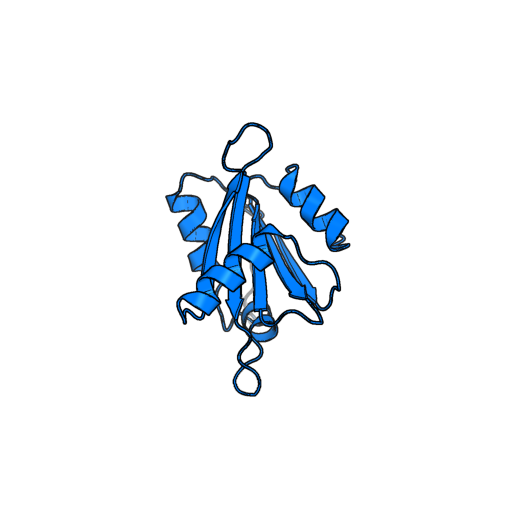 -10.278 5.599 -7.329 1.00 92.31 85 LEU A CA 1
ATOM 643 C C . LEU A 1 85 ? -8.883 5.310 -7.898 1.00 92.31 85 LEU A C 1
ATOM 645 O O . LEU A 1 85 ? -8.439 4.165 -7.919 1.00 92.31 85 LEU A O 1
ATOM 649 N N . THR A 1 86 ? -8.210 6.347 -8.391 1.00 93.50 86 THR A N 1
ATOM 650 C CA . THR A 1 86 ? -6.922 6.241 -9.089 1.00 93.50 86 THR A CA 1
ATOM 651 C C . THR A 1 86 ? -5.755 6.025 -8.129 1.00 93.50 86 THR A C 1
ATOM 653 O O . THR A 1 86 ? -5.729 6.571 -7.024 1.00 93.50 86 THR A O 1
ATOM 656 N N . LEU A 1 87 ? -4.764 5.235 -8.560 1.00 92.94 87 LEU A N 1
ATOM 657 C CA . LEU A 1 87 ? -3.543 4.974 -7.785 1.00 92.94 87 LEU A CA 1
ATOM 658 C C . LEU A 1 87 ? -2.355 5.836 -8.222 1.00 92.94 87 LEU A C 1
ATOM 660 O O . LEU A 1 87 ? -1.355 5.928 -7.509 1.00 92.94 87 LEU A O 1
ATOM 664 N N . GLU A 1 88 ? -2.474 6.484 -9.376 1.00 91.81 88 GLU A N 1
ATOM 665 C CA . GLU A 1 88 ? -1.486 7.371 -9.976 1.00 91.81 88 GLU A CA 1
ATOM 666 C C . GLU A 1 88 ? -0.963 8.424 -8.988 1.00 91.81 88 GLU A C 1
ATOM 668 O O . GLU A 1 88 ? 0.257 8.537 -8.879 1.00 91.81 88 GLU A O 1
ATOM 673 N N . PRO A 1 89 ? -1.802 9.095 -8.164 1.00 92.75 89 PRO A N 1
ATOM 674 C CA . PRO A 1 89 ? -1.299 10.069 -7.196 1.00 92.75 89 PRO A CA 1
ATOM 675 C C . PRO A 1 89 ? -0.318 9.479 -6.170 1.00 92.75 89 PRO A C 1
ATOM 677 O O . PRO A 1 89 ? 0.614 10.156 -5.736 1.00 92.75 89 PRO A O 1
ATOM 680 N N . PHE A 1 90 ? -0.498 8.214 -5.774 1.00 93.12 90 PHE A N 1
ATOM 681 C CA . PHE A 1 90 ? 0.397 7.551 -4.821 1.00 93.12 90 PHE A CA 1
ATOM 682 C C . PHE A 1 90 ? 1.732 7.181 -5.469 1.00 93.12 90 PHE A C 1
ATOM 684 O O . PHE A 1 90 ? 2.783 7.307 -4.838 1.00 93.12 90 PHE A O 1
ATOM 691 N N . VAL A 1 91 ? 1.688 6.751 -6.732 1.00 92.19 91 VAL A N 1
ATOM 692 C CA . VAL A 1 91 ? 2.879 6.436 -7.529 1.00 92.19 91 VAL A CA 1
ATOM 693 C C . VAL A 1 91 ? 3.677 7.703 -7.820 1.00 92.19 91 VAL A C 1
ATOM 695 O O . VAL A 1 91 ? 4.896 7.707 -7.655 1.00 92.19 91 VAL A O 1
ATOM 698 N N . ASP A 1 92 ? 3.010 8.792 -8.194 1.00 92.56 92 ASP A N 1
ATOM 699 C CA . ASP A 1 92 ? 3.663 10.073 -8.465 1.00 92.56 92 ASP A CA 1
ATOM 700 C C . ASP A 1 92 ? 4.359 10.612 -7.216 1.00 92.56 92 ASP A C 1
ATOM 702 O O . ASP A 1 92 ? 5.525 10.995 -7.288 1.00 92.56 92 ASP A O 1
ATOM 706 N N . ARG A 1 93 ? 3.725 10.508 -6.042 1.00 91.12 93 ARG A N 1
ATOM 707 C CA . ARG A 1 93 ? 4.350 10.885 -4.766 1.00 91.12 93 ARG A CA 1
ATOM 708 C C . ARG A 1 93 ? 5.614 10.078 -4.454 1.00 91.12 93 ARG A C 1
ATOM 710 O O . ARG A 1 93 ? 6.559 10.616 -3.878 1.00 91.12 93 ARG A O 1
ATOM 717 N N . LEU A 1 94 ? 5.658 8.800 -4.835 1.00 91.44 94 LEU A N 1
ATOM 718 C CA . LEU A 1 94 ? 6.856 7.969 -4.687 1.00 91.44 94 LEU A CA 1
ATOM 719 C C . LEU A 1 94 ? 8.001 8.487 -5.576 1.00 91.44 94 LEU A C 1
ATOM 721 O O . LEU A 1 94 ? 9.145 8.582 -5.128 1.00 91.44 94 LEU A O 1
ATOM 725 N N . ARG A 1 95 ? 7.674 8.887 -6.810 1.00 92.25 95 ARG A N 1
ATOM 726 C CA . ARG A 1 95 ? 8.624 9.447 -7.786 1.00 92.25 95 ARG A CA 1
ATOM 727 C C . ARG A 1 95 ? 9.120 10.830 -7.384 1.00 92.25 95 ARG A C 1
ATOM 729 O O . ARG A 1 95 ? 10.308 11.107 -7.500 1.00 92.25 95 ARG A O 1
ATOM 736 N N . GLU A 1 96 ? 8.240 11.680 -6.861 1.00 91.88 96 GLU A N 1
ATOM 737 C CA . GLU A 1 96 ? 8.602 12.977 -6.271 1.00 91.88 96 GLU A CA 1
ATOM 738 C C . GLU A 1 96 ? 9.579 12.814 -5.097 1.00 91.88 96 GLU A C 1
ATOM 740 O O . GLU A 1 96 ? 10.456 13.654 -4.896 1.00 91.88 96 GLU A O 1
ATOM 745 N N . GLY A 1 97 ? 9.466 11.706 -4.356 1.00 87.25 97 GLY A N 1
ATOM 746 C CA . GLY A 1 97 ? 10.406 11.299 -3.310 1.00 87.25 97 GLY A CA 1
ATOM 747 C C . GLY A 1 97 ? 11.754 10.772 -3.817 1.00 87.25 97 GLY A C 1
ATOM 748 O O . GLY A 1 97 ? 12.604 10.430 -2.998 1.00 87.25 97 GLY A O 1
ATOM 749 N N . GLY A 1 98 ? 11.965 10.710 -5.136 1.00 90.31 98 GLY A N 1
ATOM 750 C CA . GLY A 1 98 ? 13.209 10.263 -5.765 1.00 90.31 98 GLY A CA 1
ATOM 751 C C . GLY A 1 98 ? 13.281 8.766 -6.073 1.00 90.31 98 GLY A C 1
ATOM 752 O O . GLY A 1 98 ? 14.332 8.306 -6.508 1.00 90.31 98 GLY A O 1
ATOM 753 N N . ALA A 1 99 ? 12.205 7.998 -5.867 1.00 92.19 99 ALA A N 1
ATOM 754 C CA . ALA A 1 99 ? 12.178 6.594 -6.267 1.00 92.19 99 ALA A CA 1
ATOM 755 C C . ALA A 1 99 ? 12.001 6.459 -7.7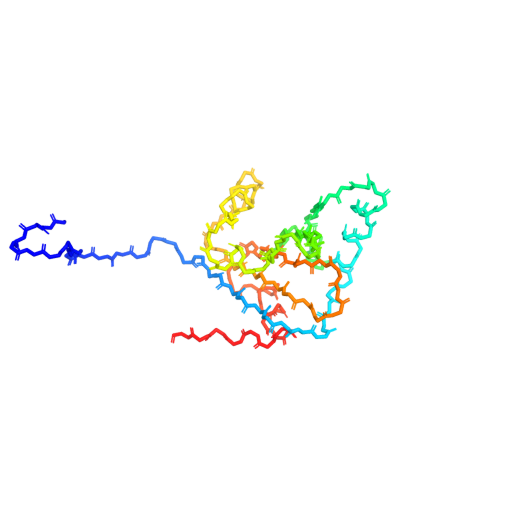88 1.00 92.19 99 ALA A C 1
ATOM 757 O O . ALA A 1 99 ? 11.200 7.170 -8.404 1.00 92.19 99 ALA A O 1
ATOM 758 N N . GLU A 1 100 ? 12.703 5.504 -8.391 1.00 92.00 100 GLU A N 1
ATOM 759 C CA . GLU A 1 100 ? 12.643 5.253 -9.830 1.00 92.00 100 GLU A CA 1
ATOM 760 C C . GLU A 1 100 ? 11.870 3.961 -10.134 1.00 92.00 100 GLU A C 1
ATOM 762 O O . GLU A 1 100 ? 12.108 2.944 -9.487 1.00 92.00 100 GLU A O 1
ATOM 767 N N . PRO A 1 101 ? 10.936 3.974 -11.105 1.00 91.38 101 PRO A N 1
ATOM 768 C CA . PRO A 1 101 ? 10.200 2.775 -11.492 1.00 91.38 101 PRO A CA 1
ATOM 769 C C . PRO A 1 101 ? 11.122 1.764 -12.207 1.00 91.38 101 PRO A C 1
ATOM 771 O O . PRO A 1 101 ? 12.116 2.168 -12.814 1.00 91.38 101 PRO A O 1
ATOM 774 N N . PRO A 1 102 ? 10.756 0.469 -12.275 1.00 93.50 102 PRO A N 1
ATOM 775 C CA . PRO A 1 102 ? 9.443 -0.099 -11.954 1.00 93.50 102 PRO A CA 1
ATOM 776 C C . PRO A 1 102 ? 9.197 -0.323 -10.458 1.00 93.50 102 PRO A C 1
ATOM 778 O O . PRO A 1 102 ? 10.118 -0.610 -9.703 1.00 93.50 102 PRO A O 1
ATOM 781 N N . PHE A 1 103 ? 7.923 -0.254 -10.066 1.00 94.62 103 PHE A N 1
ATOM 782 C CA . PHE A 1 103 ? 7.467 -0.498 -8.694 1.00 94.62 103 PHE A CA 1
ATOM 783 C C . PHE A 1 103 ? 6.624 -1.776 -8.602 1.00 94.62 103 PHE A C 1
ATOM 785 O O . PHE A 1 103 ? 6.043 -2.222 -9.594 1.00 94.62 103 PHE A O 1
ATOM 792 N N . ASP A 1 104 ? 6.479 -2.319 -7.399 1.00 95.88 104 ASP A N 1
ATOM 793 C CA . ASP A 1 104 ? 5.411 -3.271 -7.087 1.00 95.88 104 ASP A CA 1
ATOM 794 C C . ASP A 1 104 ? 4.380 -2.590 -6.185 1.00 95.88 104 ASP A C 1
ATOM 796 O O . ASP A 1 104 ? 4.726 -1.976 -5.177 1.00 95.88 104 ASP A O 1
ATOM 800 N N . VAL A 1 105 ? 3.105 -2.674 -6.556 1.00 96.69 105 VAL A N 1
ATOM 801 C CA . VAL A 1 105 ? 1.993 -2.060 -5.830 1.00 96.69 105 VAL A CA 1
ATOM 802 C C . VAL A 1 105 ? 1.030 -3.147 -5.386 1.00 96.69 105 VAL A C 1
ATOM 804 O O . VAL A 1 105 ? 0.586 -3.967 -6.186 1.00 96.69 105 VAL A O 1
ATOM 807 N N . PHE A 1 106 ? 0.665 -3.127 -4.112 1.00 97.38 106 PHE A N 1
ATOM 808 C CA . PHE A 1 106 ? -0.248 -4.079 -3.500 1.00 97.38 106 PHE A CA 1
ATOM 809 C C . PHE A 1 106 ? -1.447 -3.331 -2.937 1.00 97.38 106 PHE A C 1
ATOM 811 O O . PHE A 1 106 ? -1.294 -2.429 -2.117 1.00 97.38 106 PHE A O 1
ATOM 818 N N . VAL A 1 107 ? -2.641 -3.722 -3.363 1.00 97.69 107 VAL A N 1
ATOM 819 C CA . VAL A 1 107 ? -3.910 -3.261 -2.807 1.00 97.69 107 VAL A CA 1
ATOM 820 C C . VAL A 1 107 ? -4.515 -4.438 -2.065 1.00 97.69 107 VAL A C 1
ATOM 822 O O . VAL A 1 107 ? -4.845 -5.452 -2.678 1.00 97.69 107 VAL A O 1
ATOM 825 N N . VAL A 1 108 ? -4.644 -4.323 -0.748 1.00 97.31 108 VAL A N 1
ATOM 826 C CA . VAL A 1 108 ? -5.072 -5.425 0.115 1.00 97.31 108 VAL A CA 1
ATOM 827 C C . VAL A 1 108 ? -6.322 -5.017 0.878 1.00 97.31 108 VAL A C 1
ATOM 829 O O . VAL A 1 108 ? -6.351 -3.974 1.534 1.00 97.31 108 VAL A O 1
ATOM 832 N N . ARG A 1 109 ? -7.357 -5.856 0.812 1.00 96.12 109 ARG A N 1
ATOM 833 C CA . ARG A 1 109 ? -8.556 -5.757 1.645 1.00 96.12 109 ARG A CA 1
ATOM 834 C C . ARG A 1 109 ? -8.530 -6.863 2.702 1.00 96.12 109 ARG A C 1
ATOM 836 O O . ARG A 1 109 ? -8.878 -7.996 2.376 1.00 96.12 109 ARG A O 1
ATOM 843 N N . PRO A 1 110 ? -8.170 -6.557 3.959 1.00 95.62 110 PRO A N 1
ATOM 844 C CA . PRO A 1 110 ? -8.318 -7.516 5.045 1.00 95.62 110 PRO A CA 1
ATOM 845 C C . PRO A 1 110 ? -9.797 -7.756 5.372 1.00 95.62 110 PRO A C 1
ATOM 847 O O . PRO A 1 110 ? -10.632 -6.856 5.182 1.00 95.62 110 PRO A O 1
ATOM 850 N N . ASN A 1 111 ? -10.107 -8.953 5.878 1.00 92.88 111 ASN A N 1
ATOM 851 C CA . ASN A 1 111 ? -11.470 -9.381 6.209 1.00 92.88 111 ASN A CA 1
ATOM 852 C C . ASN A 1 111 ? -12.065 -8.511 7.324 1.00 92.88 111 ASN A C 1
ATOM 854 O O . ASN A 1 111 ? -13.091 -7.859 7.120 1.00 92.88 111 ASN A O 1
ATOM 858 N N . ASP A 1 112 ? -11.355 -8.415 8.448 1.00 91.06 112 ASP A N 1
ATOM 859 C CA . ASP A 1 112 ? -11.873 -7.803 9.678 1.00 91.06 112 ASP A CA 1
ATOM 860 C C . ASP A 1 112 ? -11.352 -6.380 9.944 1.00 91.06 112 ASP A C 1
ATOM 862 O O . ASP A 1 112 ? -11.798 -5.714 10.879 1.00 91.06 112 ASP A O 1
ATOM 866 N N . ALA A 1 113 ? -10.439 -5.866 9.112 1.00 94.06 113 ALA A N 1
ATOM 867 C CA . ALA A 1 113 ? -9.913 -4.510 9.273 1.00 94.06 113 ALA A CA 1
ATOM 868 C C . ALA A 1 113 ? -10.882 -3.448 8.713 1.00 94.06 113 ALA A C 1
ATOM 870 O O . ALA A 1 113 ? -11.451 -3.641 7.633 1.00 94.06 113 ALA A O 1
ATOM 871 N N . PRO A 1 114 ? -11.034 -2.276 9.356 1.00 94.62 114 PRO A N 1
ATOM 872 C CA . PRO A 1 114 ? -11.900 -1.193 8.882 1.00 94.62 114 PRO A CA 1
ATOM 873 C C . PRO A 1 114 ? -11.262 -0.327 7.778 1.00 94.62 114 PRO A C 1
ATOM 875 O O . PRO A 1 114 ? -11.718 0.786 7.530 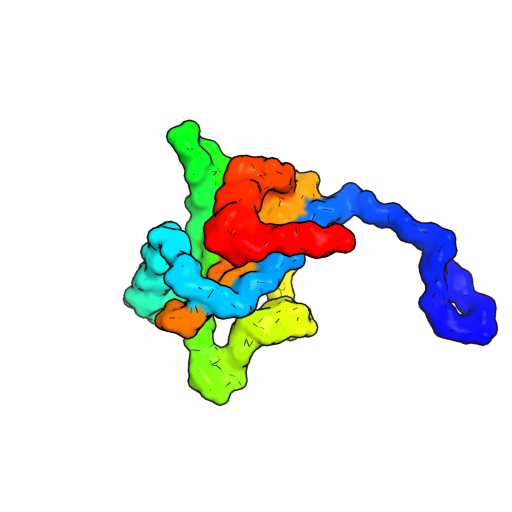1.00 94.62 114 PRO A O 1
ATOM 878 N N . PHE A 1 115 ? -10.220 -0.808 7.096 1.00 96.31 115 PHE A N 1
ATOM 879 C CA . PHE A 1 115 ? -9.490 -0.067 6.065 1.00 96.31 115 PHE A CA 1
ATOM 880 C C . PHE A 1 115 ? -9.014 -0.970 4.920 1.00 96.31 115 PHE A C 1
ATOM 882 O O . PHE A 1 115 ? -9.014 -2.197 5.023 1.00 96.31 115 PHE A O 1
ATOM 889 N N . VAL A 1 116 ? -8.634 -0.341 3.809 1.00 97.06 116 VAL A N 1
ATOM 890 C CA . VAL A 1 116 ? -7.897 -0.933 2.687 1.00 97.06 116 VAL A CA 1
ATOM 891 C C . VAL A 1 116 ? -6.444 -0.479 2.779 1.00 97.06 116 VAL A C 1
ATOM 893 O O . VAL A 1 116 ? -6.168 0.674 3.116 1.00 97.06 116 VAL A O 1
ATOM 896 N N . ILE A 1 117 ? -5.521 -1.388 2.483 1.00 97.88 117 ILE A N 1
ATOM 897 C CA . ILE A 1 117 ? -4.082 -1.134 2.463 1.00 97.88 117 ILE A CA 1
ATOM 898 C C . ILE A 1 117 ? -3.659 -0.902 1.017 1.00 97.88 117 ILE A C 1
ATOM 900 O O . ILE A 1 117 ? -3.993 -1.702 0.144 1.00 97.88 117 ILE A O 1
ATOM 904 N N . VAL A 1 118 ? -2.889 0.155 0.772 1.00 97.81 118 VAL A N 1
ATOM 905 C CA . VAL A 1 118 ? -2.171 0.357 -0.490 1.00 97.81 118 VAL A CA 1
ATOM 906 C C . VAL A 1 118 ? -0.689 0.477 -0.162 1.00 97.81 118 VAL A C 1
ATOM 908 O O . VAL A 1 118 ? -0.273 1.419 0.508 1.00 97.81 118 VAL A O 1
ATOM 911 N N . TYR A 1 119 ? 0.110 -0.486 -0.607 1.00 97.50 119 TYR A N 1
ATOM 912 C CA . TYR A 1 119 ? 1.538 -0.558 -0.314 1.00 97.50 119 TYR A CA 1
ATOM 913 C C . TYR A 1 119 ? 2.332 -0.529 -1.618 1.00 97.50 119 TYR A C 1
ATOM 915 O O . TYR A 1 119 ? 2.148 -1.386 -2.479 1.00 97.50 119 TYR A O 1
ATOM 923 N N . LEU A 1 120 ? 3.209 0.459 -1.769 1.00 97.06 120 LEU A N 1
ATOM 924 C CA . LEU A 1 120 ? 4.116 0.597 -2.899 1.00 97.06 120 LEU A CA 1
ATOM 925 C C . LEU A 1 120 ? 5.528 0.216 -2.448 1.00 97.06 120 LEU A C 1
ATOM 927 O O . LEU A 1 120 ? 6.101 0.889 -1.590 1.00 97.06 120 LEU A O 1
ATOM 931 N N . ALA A 1 121 ? 6.091 -0.839 -3.026 1.00 96.69 121 ALA A N 1
ATOM 932 C CA . ALA A 1 121 ? 7.502 -1.173 -2.899 1.00 96.69 121 ALA A CA 1
ATOM 933 C C . ALA A 1 121 ? 8.310 -0.385 -3.941 1.00 96.69 121 ALA A C 1
ATOM 935 O O . ALA A 1 121 ? 7.975 -0.386 -5.129 1.00 96.69 121 ALA A O 1
ATOM 936 N N . MET A 1 122 ? 9.362 0.301 -3.484 1.00 95.12 122 MET A N 1
ATOM 937 C CA . MET A 1 122 ? 10.210 1.138 -4.344 1.00 95.12 122 MET A CA 1
ATOM 938 C C . MET A 1 122 ? 11.073 0.310 -5.297 1.00 95.12 122 MET A C 1
ATOM 940 O O . MET A 1 122 ? 11.346 0.755 -6.403 1.00 95.12 122 MET A O 1
ATOM 944 N N . GLU A 1 123 ? 11.492 -0.880 -4.873 1.00 92.88 123 GLU A N 1
ATOM 945 C CA . GLU A 1 123 ? 12.270 -1.801 -5.693 1.00 92.88 123 GLU A CA 1
ATOM 946 C C . GLU A 1 123 ? 11.369 -2.932 -6.181 1.00 92.88 123 GLU A C 1
ATOM 948 O O . GLU A 1 123 ? 10.852 -3.724 -5.383 1.00 92.88 123 GLU A O 1
ATOM 953 N N . LYS A 1 124 ? 11.183 -3.007 -7.502 1.00 91.75 124 LYS A N 1
ATOM 954 C CA . LYS A 1 124 ? 10.499 -4.135 -8.124 1.00 91.75 124 LYS A CA 1
ATOM 955 C C . LYS A 1 124 ? 11.234 -5.439 -7.817 1.00 91.75 124 LYS A C 1
ATOM 957 O O . LYS A 1 124 ? 12.434 -5.536 -8.041 1.00 91.75 124 LYS A O 1
ATOM 962 N N . ASP A 1 125 ? 10.479 -6.443 -7.379 1.00 92.06 125 ASP A N 1
ATOM 963 C CA . ASP A 1 125 ? 10.986 -7.762 -6.985 1.00 92.06 125 ASP A CA 1
ATOM 964 C C . ASP A 1 125 ? 12.051 -7.701 -5.871 1.00 92.06 125 ASP A C 1
ATOM 966 O O . ASP A 1 125 ? 12.753 -8.677 -5.632 1.00 92.06 125 ASP A O 1
ATOM 970 N N . GLY A 1 126 ? 12.156 -6.569 -5.166 1.00 92.62 126 GLY A N 1
ATOM 971 C CA . GLY A 1 126 ? 13.015 -6.434 -3.997 1.00 92.62 126 GLY A CA 1
ATOM 972 C C . GLY A 1 126 ? 12.416 -7.110 -2.762 1.00 92.62 126 GLY A C 1
ATOM 973 O O . GLY A 1 126 ? 11.258 -7.529 -2.744 1.00 92.62 126 GLY A O 1
ATOM 974 N N . MET A 1 127 ? 13.187 -7.129 -1.674 1.00 94.81 127 MET A N 1
ATOM 975 C CA . MET A 1 127 ? 12.839 -7.822 -0.422 1.00 94.81 127 MET A CA 1
ATOM 976 C C . MET A 1 127 ? 11.438 -7.480 0.114 1.00 94.81 127 MET A C 1
ATOM 978 O O . MET A 1 127 ? 10.706 -8.356 0.574 1.00 94.81 127 MET A O 1
ATOM 982 N N . LEU A 1 128 ? 11.039 -6.204 0.055 1.00 94.50 128 LEU A N 1
ATOM 983 C CA . LEU A 1 128 ? 9.700 -5.792 0.484 1.00 94.50 128 LEU A CA 1
ATOM 984 C C . LEU A 1 128 ? 8.613 -6.385 -0.425 1.00 94.50 128 LEU A C 1
ATOM 986 O O . LEU A 1 128 ? 7.604 -6.869 0.079 1.00 94.50 128 LEU A O 1
ATOM 990 N N . ALA A 1 129 ? 8.809 -6.365 -1.745 1.00 94.88 129 ALA A N 1
ATOM 991 C CA . ALA A 1 129 ? 7.854 -6.929 -2.693 1.00 94.88 129 ALA A CA 1
ATOM 992 C C . ALA A 1 129 ? 7.713 -8.449 -2.512 1.00 94.88 129 ALA A C 1
ATOM 994 O O . ALA A 1 129 ? 6.594 -8.959 -2.525 1.00 94.88 129 ALA A O 1
ATOM 995 N N . GLU A 1 130 ? 8.820 -9.160 -2.285 1.00 94.69 130 GLU A N 1
ATOM 996 C CA . GLU A 1 130 ? 8.812 -10.591 -1.957 1.00 94.69 130 GLU A CA 1
ATOM 997 C C . GLU A 1 130 ? 8.058 -10.860 -0.649 1.00 94.69 130 GLU A C 1
ATOM 999 O O . GLU A 1 130 ? 7.125 -11.658 -0.634 1.00 94.69 130 GLU A O 1
ATOM 1004 N N . THR A 1 131 ? 8.357 -10.099 0.409 1.00 93.94 131 THR A N 1
ATOM 1005 C CA . THR A 1 131 ? 7.665 -10.213 1.704 1.00 93.94 131 THR A CA 1
ATOM 1006 C C . THR A 1 131 ? 6.155 -10.010 1.558 1.00 93.94 131 THR A C 1
ATOM 1008 O O . THR A 1 131 ? 5.362 -10.758 2.124 1.00 93.94 131 THR A O 1
ATOM 1011 N N . MET A 1 132 ? 5.732 -9.009 0.781 1.00 94.62 132 MET A N 1
ATOM 1012 C CA . MET A 1 132 ? 4.313 -8.752 0.520 1.00 94.62 132 MET A CA 1
ATOM 1013 C C . MET A 1 132 ? 3.642 -9.928 -0.199 1.00 94.62 132 MET A C 1
ATOM 1015 O O . MET A 1 132 ? 2.515 -10.289 0.146 1.00 94.62 132 MET A O 1
ATOM 1019 N N . ARG A 1 133 ? 4.318 -10.535 -1.182 1.00 93.75 133 ARG A N 1
ATOM 1020 C CA . ARG A 1 133 ? 3.793 -11.694 -1.921 1.00 93.75 133 ARG A CA 1
ATOM 1021 C C . ARG A 1 133 ? 3.676 -12.923 -1.037 1.00 93.75 133 ARG A C 1
ATOM 1023 O O . ARG A 1 133 ? 2.628 -13.566 -1.063 1.00 93.75 133 ARG A O 1
ATOM 1030 N N . ASP A 1 134 ? 4.690 -13.185 -0.221 1.00 92.75 134 ASP A N 1
ATOM 1031 C CA . ASP A 1 134 ? 4.709 -14.308 0.712 1.00 92.75 134 ASP A CA 1
ATOM 1032 C C . ASP A 1 134 ? 3.602 -14.179 1.764 1.00 92.75 134 ASP A C 1
ATOM 1034 O O . ASP A 1 134 ? 2.813 -15.109 1.956 1.00 92.75 134 ASP A O 1
ATOM 1038 N N . THR A 1 135 ? 3.486 -13.007 2.400 1.00 91.19 135 THR A N 1
ATOM 1039 C CA . THR A 1 135 ? 2.475 -12.754 3.436 1.00 91.19 135 THR A CA 1
ATOM 1040 C C . THR A 1 135 ? 1.062 -12.874 2.884 1.00 91.19 135 THR A C 1
ATOM 1042 O O . THR A 1 135 ? 0.206 -13.516 3.491 1.00 91.19 135 THR A O 1
ATOM 1045 N N . TYR A 1 136 ? 0.801 -12.280 1.721 1.00 89.19 136 TYR A N 1
ATOM 1046 C CA . TYR A 1 136 ? -0.550 -12.232 1.169 1.00 89.19 136 TYR A CA 1
ATOM 1047 C C . TYR A 1 136 ? -0.871 -13.359 0.193 1.00 89.19 136 TYR A C 1
ATOM 1049 O O . TYR A 1 136 ? -1.955 -13.359 -0.393 1.00 89.19 136 TYR A O 1
ATOM 1057 N N . ARG A 1 137 ? 0.051 -14.317 0.017 1.00 79.94 137 ARG A N 1
ATOM 1058 C CA . ARG A 1 137 ? -0.026 -15.377 -1.004 1.00 79.94 137 ARG A CA 1
ATOM 1059 C C . ARG A 1 137 ? -0.427 -14.821 -2.365 1.00 79.94 137 ARG A C 1
ATOM 1061 O O . ARG A 1 137 ? -1.218 -15.409 -3.104 1.00 79.94 137 ARG A O 1
ATOM 1068 N N . ALA A 1 138 ? 0.090 -13.637 -2.658 1.00 65.50 138 ALA A N 1
ATOM 1069 C CA . ALA A 1 138 ? -0.107 -12.986 -3.926 1.00 65.50 138 ALA A CA 1
ATOM 1070 C C . ALA A 1 138 ? 0.858 -13.621 -4.924 1.00 65.50 138 ALA A C 1
ATOM 1072 O O . ALA A 1 138 ? 1.911 -13.065 -5.236 1.00 65.50 138 ALA A O 1
ATOM 1073 N N . ASP A 1 139 ? 0.502 -14.808 -5.407 1.00 56.22 139 ASP A N 1
ATOM 1074 C CA . ASP A 1 139 ? 1.192 -15.383 -6.548 1.00 56.22 139 ASP A CA 1
ATOM 1075 C C . ASP A 1 139 ? 0.969 -14.449 -7.739 1.00 56.22 139 ASP A C 1
ATOM 1077 O O . ASP A 1 139 ? -0.166 -14.159 -8.133 1.00 56.22 139 ASP A O 1
ATOM 1081 N N . ALA A 1 140 ? 2.066 -13.945 -8.306 1.00 45.69 140 ALA A N 1
ATOM 1082 C CA . ALA A 1 140 ? 2.018 -13.232 -9.568 1.00 45.69 140 ALA A CA 1
ATOM 1083 C C . ALA A 1 140 ? 1.544 -14.227 -10.638 1.00 45.69 140 ALA A C 1
ATOM 1085 O O . ALA A 1 140 ? 2.316 -15.056 -11.116 1.00 45.69 140 ALA A O 1
ATOM 1086 N N . ALA A 1 141 ? 0.256 -14.194 -10.980 1.00 42.34 141 ALA A N 1
ATOM 1087 C CA . ALA A 1 141 ? -0.239 -14.866 -12.170 1.00 42.34 141 ALA A CA 1
ATOM 1088 C C . ALA A 1 141 ? 0.313 -14.105 -13.385 1.00 42.34 141 ALA A C 1
ATOM 1090 O O . ALA A 1 141 ? -0.074 -12.960 -13.630 1.00 42.34 141 ALA A O 1
ATOM 1091 N N . TRP A 1 142 ? 1.278 -14.722 -14.068 1.00 38.56 142 TRP A N 1
ATOM 1092 C CA . TRP A 1 142 ? 1.918 -14.207 -15.281 1.00 38.56 142 TRP A CA 1
ATOM 1093 C C . TRP A 1 142 ? 1.044 -14.426 -16.514 1.00 38.56 142 TRP A C 1
ATOM 1095 O O . TRP A 1 142 ? 0.479 -15.538 -16.641 1.00 38.56 142 TRP A O 1
#

Radius of gyration: 17.02 Å; chains: 1; bounding box: 42×28×58 Å